Protein AF-A0A7H4MT45-F1 (afdb_monomer)

Solvent-accessible surface area (backbone atoms only — not comparable to full-atom values): 7029 Å² total; per-residue (Å²): 143,90,86,79,65,74,64,56,56,55,54,54,54,60,61,61,69,67,74,69,85,81,85,86,78,49,72,47,64,80,62,97,74,85,87,78,55,97,87,51,63,60,48,74,49,43,40,35,37,73,32,58,83,59,64,46,76,50,72,51,78,41,62,50,98,85,69,49,79,42,67,67,57,43,41,49,38,67,46,64,45,80,42,59,29,57,37,83,50,81,85,70,36,57,64,41,35,40,28,56,62,58,49,66,62,80,97,44,76,41,126

Foldseek 3Di:
DDDDDVVVVVVVVVVVVPPDDDDDDQKDKPDPDDDDDPVDQKDKIWIAGNAAADKDKDADFDADPVRDTDPPPKHKPPRIDIQGHRPPDPVRTDMIMIGRHQPDPDPDRDD

Structure (mmCIF, N/CA/C/O backbone):
data_AF-A0A7H4MT45-F1
#
_entry.id   AF-A0A7H4MT45-F1
#
loop_
_atom_site.group_PDB
_atom_site.id
_atom_site.type_symbol
_atom_site.label_atom_id
_atom_site.label_alt_id
_atom_site.label_comp_id
_atom_site.label_asym_id
_atom_site.label_entity_id
_atom_site.label_seq_id
_atom_site.pdbx_PDB_ins_code
_atom_site.Cartn_x
_atom_site.Cartn_y
_atom_site.Cartn_z
_atom_site.occupancy
_atom_site.B_iso_or_equiv
_atom_site.auth_seq_id
_atom_site.auth_comp_id
_atom_site.auth_asym_id
_atom_site.auth_atom_id
_atom_site.pdbx_PDB_model_num
ATOM 1 N N . MET A 1 1 ? 54.178 33.055 -0.865 1.00 44.78 1 MET A N 1
ATOM 2 C CA . MET A 1 1 ? 53.228 31.949 -1.124 1.00 44.78 1 MET A CA 1
ATOM 3 C C . MET A 1 1 ? 52.259 31.867 0.049 1.00 44.78 1 MET A C 1
ATOM 5 O O . MET A 1 1 ? 52.621 31.314 1.072 1.00 44.78 1 MET A O 1
ATOM 9 N N . SER A 1 2 ? 51.084 32.498 -0.026 1.00 46.00 2 SER A N 1
ATOM 10 C CA . SER A 1 2 ? 50.053 32.350 1.019 1.00 46.00 2 SER A CA 1
ATOM 11 C C . SER A 1 2 ? 48.667 32.590 0.424 1.00 46.00 2 SER A C 1
ATOM 1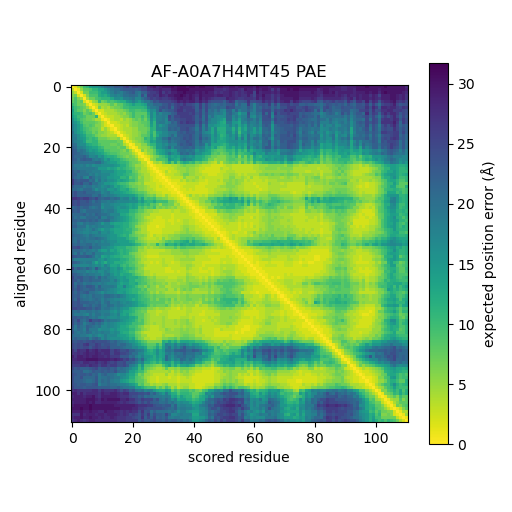3 O O . SER A 1 2 ? 48.044 33.627 0.613 1.00 46.00 2 SER A O 1
ATOM 15 N N . ILE A 1 3 ? 48.210 31.640 -0.384 1.00 59.25 3 ILE A N 1
ATOM 16 C CA . ILE A 1 3 ? 46.807 31.500 -0.776 1.00 59.25 3 ILE A CA 1
ATOM 17 C C . ILE A 1 3 ? 46.568 29.997 -0.773 1.00 59.25 3 ILE A C 1
ATOM 19 O O . ILE A 1 3 ? 47.113 29.364 -1.659 1.00 59.25 3 ILE A O 1
ATOM 23 N N . THR A 1 4 ? 45.828 29.470 0.216 1.00 58.06 4 THR A N 1
ATOM 24 C CA . THR A 1 4 ? 44.897 28.308 0.138 1.00 58.06 4 THR A CA 1
ATOM 25 C C . THR A 1 4 ? 44.680 27.635 1.507 1.00 58.06 4 THR A C 1
ATOM 27 O O . THR A 1 4 ? 45.099 26.508 1.722 1.00 58.06 4 THR A O 1
ATOM 30 N N . SER A 1 5 ? 43.976 28.288 2.439 1.00 57.28 5 SER A N 1
ATOM 31 C CA . SER A 1 5 ? 43.331 27.574 3.566 1.00 57.28 5 SER A CA 1
ATOM 32 C C . SER A 1 5 ? 41.803 27.706 3.479 1.00 57.28 5 SER A C 1
ATOM 34 O O . SER A 1 5 ? 41.081 26.716 3.415 1.00 57.28 5 SER A O 1
ATOM 36 N N . ASN A 1 6 ? 41.298 28.926 3.254 1.00 57.94 6 ASN A N 1
ATOM 37 C CA . ASN A 1 6 ? 39.854 29.182 3.155 1.00 57.94 6 ASN A CA 1
ATOM 38 C C . ASN A 1 6 ? 39.199 28.610 1.872 1.00 57.94 6 ASN A C 1
ATOM 40 O O . ASN A 1 6 ? 38.033 28.238 1.869 1.00 57.94 6 ASN A O 1
ATOM 44 N N . LYS A 1 7 ? 39.959 28.491 0.772 1.00 57.56 7 LYS A N 1
ATOM 45 C CA . LYS A 1 7 ? 39.474 27.958 -0.520 1.00 57.56 7 LYS A CA 1
ATOM 46 C C . LYS A 1 7 ? 39.222 26.441 -0.469 1.00 57.56 7 LYS A C 1
ATOM 48 O O . LYS A 1 7 ? 38.349 25.940 -1.166 1.00 57.56 7 LYS A O 1
ATOM 53 N N . PHE A 1 8 ? 39.978 25.732 0.375 1.00 55.69 8 PHE A N 1
ATOM 54 C CA . PHE A 1 8 ? 39.894 24.278 0.533 1.00 55.69 8 PHE A CA 1
ATOM 55 C C . PHE A 1 8 ? 38.639 23.873 1.324 1.00 55.69 8 PHE A C 1
ATOM 57 O O . PHE A 1 8 ? 37.975 22.900 0.981 1.00 55.69 8 PHE A O 1
ATOM 64 N N . CYS A 1 9 ? 38.251 24.688 2.313 1.00 59.22 9 CYS A N 1
ATOM 65 C CA . CYS A 1 9 ? 37.031 24.488 3.099 1.00 59.22 9 CYS A CA 1
ATOM 66 C C . CYS A 1 9 ? 35.757 24.633 2.241 1.00 59.22 9 CYS A C 1
ATOM 68 O O . CYS A 1 9 ? 34.849 23.812 2.328 1.00 59.22 9 CYS A O 1
ATOM 70 N N . TRP A 1 10 ? 35.722 25.611 1.326 1.00 61.22 10 TRP A N 1
ATOM 71 C CA . TRP A 1 10 ? 34.599 25.788 0.394 1.00 61.22 10 TRP A CA 1
ATOM 72 C C . TRP A 1 10 ? 34.469 24.639 -0.614 1.00 61.22 10 TRP A C 1
ATOM 74 O O . TRP A 1 10 ? 33.359 24.222 -0.933 1.00 61.22 10 TRP A O 1
ATOM 84 N N . MET A 1 11 ? 35.593 24.079 -1.068 1.00 63.72 11 MET A N 1
ATOM 85 C CA . MET A 1 11 ? 35.602 22.911 -1.955 1.00 63.72 11 MET A CA 1
ATOM 86 C C . MET A 1 11 ? 35.022 21.660 -1.276 1.00 63.72 11 MET A C 1
ATOM 88 O O . MET A 1 11 ? 34.265 20.921 -1.904 1.00 63.72 11 MET A O 1
ATOM 92 N N . GLY A 1 12 ? 35.315 21.453 0.013 1.00 69.50 12 GLY A N 1
ATOM 93 C CA . GLY A 1 12 ? 34.745 20.351 0.797 1.00 69.50 12 GLY A CA 1
ATOM 94 C C . GLY A 1 12 ? 33.230 20.471 0.995 1.00 69.50 12 GLY A C 1
ATOM 95 O O . GLY A 1 12 ? 32.516 19.476 0.887 1.00 69.50 12 GLY A O 1
ATOM 96 N N . VAL A 1 13 ? 32.721 21.691 1.206 1.00 71.06 13 VAL A N 1
ATOM 97 C CA . VAL A 1 13 ? 31.277 21.954 1.372 1.00 71.06 13 VAL A CA 1
ATOM 98 C C . VAL A 1 13 ? 30.495 21.690 0.079 1.00 71.06 13 VAL A C 1
ATOM 100 O O . VAL A 1 13 ? 29.417 21.100 0.128 1.00 71.06 13 VAL A O 1
ATOM 103 N N . VAL A 1 14 ? 31.047 22.052 -1.086 1.00 73.81 14 VAL A N 1
ATOM 104 C CA . VAL A 1 14 ? 30.412 21.773 -2.390 1.00 73.81 14 VAL A CA 1
ATOM 105 C C . VAL A 1 14 ? 30.361 20.269 -2.683 1.00 73.81 14 VAL A C 1
ATOM 107 O O . VAL A 1 14 ? 29.365 19.781 -3.213 1.00 73.81 14 VAL A O 1
ATOM 110 N N . MET A 1 15 ? 31.393 19.514 -2.295 1.00 71.56 15 MET A N 1
ATOM 111 C CA . MET A 1 15 ? 31.445 18.065 -2.513 1.00 71.56 15 MET A CA 1
ATOM 112 C C . MET A 1 15 ? 30.465 17.295 -1.609 1.00 71.56 15 MET A C 1
ATOM 114 O O . MET A 1 15 ? 29.902 16.287 -2.032 1.00 71.56 15 MET A O 1
ATOM 118 N N . LEU A 1 16 ? 30.204 17.790 -0.394 1.00 70.31 16 LEU A N 1
ATOM 119 C CA . LEU A 1 16 ? 29.256 17.174 0.541 1.00 70.31 16 LEU A CA 1
ATOM 120 C C . LEU A 1 16 ? 27.786 17.418 0.147 1.00 70.31 16 LEU A C 1
ATOM 122 O O . LEU A 1 16 ? 26.933 16.568 0.391 1.00 70.31 16 LEU A O 1
ATOM 126 N N . ALA A 1 17 ? 27.491 18.541 -0.517 1.00 68.81 17 ALA A N 1
ATOM 127 C CA . ALA A 1 17 ? 26.147 18.869 -1.003 1.00 68.81 17 ALA A CA 1
ATOM 128 C C . ALA A 1 17 ? 25.676 17.987 -2.181 1.00 68.81 17 ALA A C 1
ATOM 130 O O . ALA A 1 17 ? 24.485 17.953 -2.483 1.00 68.81 17 ALA A O 1
ATOM 131 N N . ALA A 1 18 ? 26.584 17.254 -2.836 1.00 71.94 18 ALA A N 1
ATOM 132 C CA . ALA A 1 18 ? 26.260 16.387 -3.970 1.00 71.94 18 ALA A CA 1
ATOM 133 C C . ALA A 1 18 ? 25.705 15.005 -3.565 1.00 71.94 18 ALA A C 1
ATOM 135 O O . ALA A 1 18 ? 25.227 14.264 -4.423 1.00 71.94 18 ALA A O 1
ATOM 136 N N . VAL A 1 19 ? 25.730 14.642 -2.276 1.00 74.62 19 VAL A N 1
ATOM 137 C CA . VAL A 1 19 ? 25.258 13.333 -1.791 1.00 74.62 19 VAL A CA 1
ATOM 138 C C . VAL A 1 19 ? 23.782 13.415 -1.377 1.00 74.62 19 VAL A C 1
ATOM 140 O O . VAL A 1 19 ? 23.420 13.249 -0.216 1.00 74.62 19 VAL A O 1
ATOM 143 N N . GLY A 1 20 ? 22.907 13.709 -2.337 1.00 71.69 20 GLY A N 1
ATOM 144 C CA . GLY A 1 20 ? 21.458 13.569 -2.175 1.00 71.69 20 GLY A CA 1
ATOM 145 C C . GLY A 1 20 ? 20.996 12.209 -2.698 1.00 71.69 20 GLY A C 1
ATOM 146 O O . GLY A 1 20 ? 21.087 11.949 -3.894 1.00 71.69 20 GLY A O 1
ATOM 147 N N . GLY A 1 21 ? 20.499 11.327 -1.827 1.00 73.19 21 GLY A N 1
ATOM 148 C CA . GLY A 1 21 ? 19.926 10.046 -2.248 1.00 73.19 21 GLY A CA 1
ATOM 149 C C . GLY A 1 21 ? 18.553 10.231 -2.901 1.00 73.19 21 GLY A C 1
ATOM 150 O O . GLY A 1 21 ? 17.654 10.813 -2.299 1.00 73.19 21 GLY A O 1
ATOM 151 N N . THR A 1 22 ? 18.360 9.713 -4.117 1.00 71.44 22 THR A N 1
ATOM 152 C CA . THR A 1 22 ? 17.032 9.657 -4.745 1.00 71.44 22 THR A CA 1
ATOM 153 C C . THR A 1 22 ? 16.274 8.433 -4.242 1.00 71.44 22 THR A C 1
ATOM 155 O O . THR A 1 22 ? 16.698 7.302 -4.488 1.00 71.44 22 THR A O 1
ATOM 158 N N . ALA A 1 23 ? 15.142 8.633 -3.571 1.00 67.38 23 ALA A N 1
ATOM 159 C CA . ALA A 1 23 ? 14.241 7.540 -3.228 1.00 67.38 23 ALA A CA 1
ATOM 160 C C . ALA A 1 23 ? 13.430 7.135 -4.469 1.00 67.38 23 ALA A C 1
ATOM 162 O O . ALA A 1 23 ? 12.654 7.930 -4.997 1.00 67.38 23 ALA A O 1
ATOM 163 N N . GLN A 1 24 ? 13.611 5.902 -4.940 1.00 68.38 24 GLN A N 1
ATOM 164 C CA . GLN A 1 24 ? 12.808 5.334 -6.021 1.00 68.38 24 GLN A CA 1
ATOM 165 C C . GLN A 1 24 ? 11.626 4.577 -5.413 1.00 68.38 24 GLN A C 1
ATOM 167 O O . GLN A 1 24 ? 11.810 3.583 -4.712 1.00 68.38 24 GLN A O 1
ATOM 172 N N . ALA A 1 25 ? 10.412 5.064 -5.664 1.00 69.50 25 ALA A N 1
ATOM 173 C CA . ALA A 1 25 ? 9.176 4.418 -5.244 1.00 69.50 25 ALA A CA 1
ATOM 174 C C . ALA A 1 25 ? 8.512 3.744 -6.450 1.00 69.50 25 ALA A C 1
ATOM 176 O O . ALA A 1 25 ? 8.232 4.384 -7.463 1.00 69.50 25 ALA A O 1
ATOM 177 N N . GLY A 1 26 ? 8.262 2.442 -6.324 1.00 78.00 26 GLY A N 1
ATOM 178 C CA . GLY A 1 26 ? 7.672 1.621 -7.381 1.00 78.00 26 GLY A CA 1
ATOM 179 C C . GLY A 1 26 ? 6.168 1.383 -7.245 1.00 78.00 26 GLY A C 1
ATOM 180 O O . GLY A 1 26 ? 5.597 0.692 -8.075 1.00 78.00 26 GLY A O 1
ATOM 181 N N . VAL A 1 27 ? 5.508 1.892 -6.199 1.00 84.69 27 VAL A N 1
ATOM 182 C CA . VAL A 1 27 ? 4.088 1.612 -5.923 1.00 84.69 27 VAL A CA 1
ATOM 183 C C . VAL A 1 27 ? 3.323 2.912 -5.711 1.00 84.69 27 VAL A C 1
ATOM 185 O O . VAL A 1 27 ? 3.718 3.756 -4.910 1.00 84.69 27 VAL A O 1
ATOM 188 N N . SER A 1 28 ? 2.207 3.053 -6.420 1.00 87.12 28 SER A N 1
ATOM 189 C CA . SER A 1 28 ? 1.293 4.189 -6.342 1.00 87.12 28 SER A CA 1
ATOM 190 C C . SER A 1 28 ? -0.120 3.720 -5.997 1.00 87.12 28 SER A C 1
ATOM 192 O O . SER A 1 28 ? -0.573 2.674 -6.468 1.00 87.12 28 SER A O 1
ATOM 194 N N . LEU A 1 29 ? -0.808 4.498 -5.164 1.00 87.44 29 LEU A N 1
ATOM 195 C CA . LEU A 1 29 ? -2.213 4.313 -4.811 1.00 87.44 29 LEU A CA 1
ATOM 196 C C . LEU A 1 29 ? -3.079 5.283 -5.614 1.00 87.44 29 LEU A C 1
ATOM 198 O O . LEU A 1 29 ? -2.689 6.429 -5.832 1.00 87.44 29 LEU A O 1
ATOM 202 N N . ASP A 1 30 ? -4.283 4.859 -5.992 1.00 87.12 30 ASP A N 1
ATOM 203 C CA . ASP A 1 30 ? -5.247 5.740 -6.663 1.00 87.12 30 ASP A CA 1
ATOM 204 C C . ASP A 1 30 ? -5.857 6.798 -5.725 1.00 87.12 30 ASP A C 1
ATOM 206 O O . ASP A 1 30 ? -6.341 7.833 -6.186 1.00 87.12 30 ASP A O 1
ATOM 210 N N . ARG A 1 31 ? -5.844 6.549 -4.407 1.00 87.31 31 ARG A N 1
ATOM 211 C CA . ARG A 1 31 ? -6.412 7.430 -3.374 1.00 87.31 31 ARG A CA 1
ATOM 212 C C . ARG A 1 31 ? -5.560 7.437 -2.104 1.00 87.31 31 ARG A C 1
ATOM 214 O O . ARG A 1 31 ? -4.991 6.423 -1.721 1.00 87.31 31 ARG A O 1
ATOM 221 N N . THR A 1 32 ? -5.537 8.575 -1.406 1.00 90.69 32 THR A N 1
ATOM 222 C CA . THR A 1 32 ? -4.802 8.760 -0.134 1.00 90.69 32 THR A CA 1
ATOM 223 C C . THR A 1 32 ? -5.638 8.472 1.110 1.00 90.69 32 THR A C 1
ATOM 225 O O . THR A 1 32 ? -5.100 8.378 2.209 1.00 90.69 32 THR A O 1
ATOM 228 N N . ARG A 1 33 ? -6.962 8.354 0.957 1.00 91.62 33 ARG A N 1
ATOM 229 C CA . ARG A 1 33 ? -7.892 8.048 2.047 1.00 91.62 33 ARG A CA 1
ATOM 230 C C . ARG A 1 33 ? -9.086 7.249 1.537 1.00 91.62 33 ARG A C 1
ATOM 232 O O . ARG A 1 33 ? -9.586 7.510 0.441 1.00 91.62 33 ARG A O 1
ATOM 239 N N . LEU A 1 34 ? -9.565 6.323 2.361 1.00 88.06 34 LEU A N 1
ATOM 240 C CA . LEU A 1 34 ? -10.832 5.623 2.168 1.00 88.06 34 LEU A CA 1
ATOM 241 C C . LEU A 1 34 ? -11.817 6.106 3.231 1.00 88.06 34 LEU A C 1
ATOM 243 O O . LEU A 1 34 ? -11.525 6.039 4.421 1.00 88.06 34 LEU A O 1
ATOM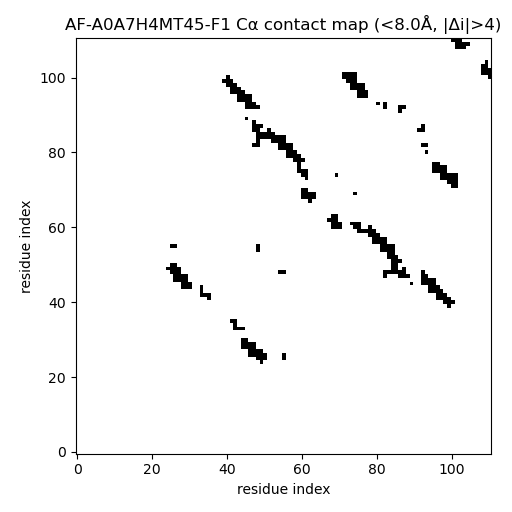 247 N N . ILE A 1 35 ? -12.970 6.609 2.795 1.00 89.69 35 ILE A N 1
ATOM 248 C CA . ILE A 1 35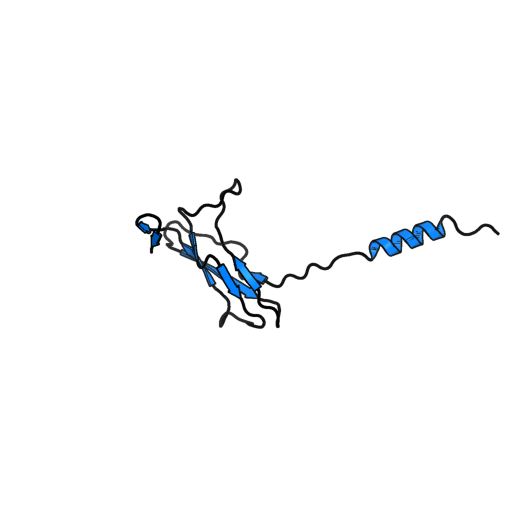 ? -14.078 6.977 3.679 1.00 89.69 35 ILE A CA 1
ATOM 249 C C . ILE A 1 35 ? -15.072 5.828 3.618 1.00 89.69 35 ILE A C 1
ATOM 251 O O . ILE A 1 35 ? -15.570 5.511 2.540 1.00 89.69 35 ILE A O 1
ATOM 255 N N . ILE A 1 36 ? -15.325 5.198 4.760 1.00 87.69 36 ILE A N 1
ATOM 256 C CA . ILE A 1 36 ? -16.269 4.091 4.872 1.00 87.69 36 ILE A CA 1
ATOM 257 C C . ILE A 1 36 ? -17.453 4.575 5.697 1.00 87.69 36 ILE A C 1
ATOM 259 O O . ILE A 1 36 ? -17.302 4.913 6.872 1.00 87.69 36 ILE A O 1
ATOM 263 N N . THR A 1 37 ? -18.627 4.648 5.079 1.00 86.75 37 THR A N 1
ATOM 264 C CA . THR A 1 37 ? -19.862 4.986 5.786 1.00 86.75 37 THR A CA 1
ATOM 265 C C . THR A 1 37 ? -20.399 3.743 6.495 1.00 86.75 37 THR A C 1
ATOM 267 O O . THR A 1 37 ? -20.249 2.633 6.001 1.00 86.75 37 THR A O 1
ATOM 270 N N . GLY A 1 38 ? -21.068 3.899 7.643 1.00 80.94 38 GLY A N 1
ATOM 271 C CA . GLY A 1 38 ? -21.589 2.762 8.422 1.00 80.94 38 GLY A CA 1
ATOM 272 C C . GLY A 1 38 ? -22.635 1.891 7.706 1.00 80.94 38 GLY A C 1
ATOM 273 O O . GLY A 1 38 ? -22.941 0.803 8.180 1.00 80.94 38 GLY A O 1
ATOM 274 N N . LYS A 1 39 ? -23.176 2.351 6.570 1.00 81.25 39 LYS A N 1
ATOM 275 C CA . LYS A 1 39 ? -24.072 1.577 5.697 1.00 81.25 39 LYS A CA 1
ATOM 276 C C . LYS A 1 39 ? -23.308 0.692 4.702 1.00 81.25 39 LYS A C 1
ATOM 278 O O . LYS A 1 39 ? -23.869 -0.281 4.206 1.00 81.25 39 LYS A O 1
ATOM 283 N N . ASP A 1 40 ? -22.049 1.018 4.420 1.00 82.25 40 ASP A N 1
ATOM 284 C CA . ASP A 1 40 ? -21.247 0.324 3.423 1.00 82.25 40 ASP A CA 1
ATOM 285 C C . ASP A 1 40 ? -20.518 -0.865 4.056 1.00 82.25 40 ASP A C 1
ATOM 287 O O . ASP A 1 40 ? -19.798 -0.750 5.053 1.00 82.25 40 ASP A O 1
ATOM 291 N N . SER A 1 41 ? -20.687 -2.040 3.453 1.00 82.12 41 SER A N 1
ATOM 292 C CA . SER A 1 41 ? -20.040 -3.280 3.899 1.00 82.12 41 SER A CA 1
ATOM 293 C C . SER A 1 41 ? -18.559 -3.359 3.507 1.00 82.12 41 SER A C 1
ATOM 295 O O . SER A 1 41 ? -17.816 -4.206 4.007 1.00 82.12 41 SER A O 1
ATOM 297 N N . SER A 1 42 ? -18.123 -2.507 2.573 1.00 85.06 42 SER A N 1
ATOM 298 C CA . SER A 1 42 ? -16.778 -2.560 2.011 1.00 85.06 42 SER A CA 1
ATOM 299 C C . SER A 1 42 ? -16.366 -1.281 1.293 1.00 85.06 42 SER A C 1
ATOM 301 O O . SER A 1 42 ? -17.195 -0.637 0.655 1.00 85.06 42 SER A O 1
ATOM 303 N N . ALA A 1 43 ? -15.067 -1.000 1.279 1.00 88.62 43 ALA A N 1
ATOM 304 C CA . ALA A 1 43 ? -14.437 -0.020 0.401 1.00 88.62 43 ALA A CA 1
ATOM 305 C C . ALA A 1 43 ? -13.208 -0.626 -0.282 1.00 88.62 43 ALA A C 1
ATOM 307 O O . ALA A 1 43 ? -12.706 -1.669 0.129 1.00 88.62 43 ALA A O 1
ATOM 308 N N . SER A 1 44 ? -12.706 0.019 -1.332 1.00 89.19 44 SER A N 1
ATOM 309 C CA . SER A 1 44 ? -11.543 -0.486 -2.058 1.00 89.19 44 SER A CA 1
ATOM 310 C C . SER A 1 44 ? -10.619 0.610 -2.559 1.00 89.19 44 SER A C 1
ATOM 312 O O . SER A 1 44 ? -11.106 1.657 -2.984 1.00 89.19 44 SER A O 1
ATOM 314 N N . ALA A 1 45 ? -9.324 0.314 -2.593 1.00 88.56 45 ALA A N 1
ATOM 315 C CA . ALA A 1 45 ? -8.276 1.125 -3.206 1.00 88.56 45 ALA A CA 1
ATOM 316 C C . ALA A 1 45 ? -7.525 0.306 -4.262 1.00 88.56 45 ALA A C 1
ATOM 318 O O . ALA A 1 45 ? -7.393 -0.913 -4.132 1.00 88.56 45 ALA A O 1
ATOM 319 N N . ASN A 1 46 ? -7.024 0.966 -5.301 1.00 88.94 46 ASN A N 1
ATOM 320 C CA . ASN A 1 46 ? -6.223 0.319 -6.336 1.00 88.94 46 ASN A CA 1
ATOM 321 C C . ASN A 1 46 ? -4.739 0.599 -6.104 1.00 88.94 46 ASN A C 1
ATOM 323 O O . ASN A 1 46 ? -4.342 1.753 -5.928 1.00 88.94 46 ASN A O 1
ATOM 327 N N . LEU A 1 47 ? -3.919 -0.452 -6.157 1.00 87.00 47 LEU A N 1
ATOM 328 C CA . LEU A 1 47 ? -2.462 -0.338 -6.196 1.00 87.00 47 LEU A CA 1
ATOM 329 C C . LEU A 1 47 ? -1.972 -0.471 -7.636 1.00 87.00 47 LEU A C 1
ATOM 331 O O . LEU A 1 47 ? -2.409 -1.349 -8.376 1.00 87.00 47 LEU A O 1
ATOM 335 N N . THR A 1 48 ? -1.015 0.363 -8.021 1.00 86.50 48 THR A N 1
ATOM 336 C CA . THR A 1 48 ? -0.351 0.297 -9.327 1.00 86.50 48 THR A CA 1
ATOM 337 C C . THR A 1 48 ? 1.155 0.287 -9.138 1.00 86.50 48 THR A C 1
ATOM 339 O O . THR A 1 48 ? 1.693 1.083 -8.372 1.00 86.50 48 THR A O 1
ATOM 342 N N . ASN A 1 49 ? 1.837 -0.608 -9.849 1.00 86.69 49 ASN A N 1
ATOM 343 C CA . ASN A 1 49 ? 3.291 -0.630 -9.907 1.00 86.69 49 ASN A CA 1
ATOM 344 C C . ASN A 1 49 ? 3.773 0.330 -11.004 1.00 86.69 49 ASN A C 1
ATOM 346 O O . ASN A 1 49 ? 3.421 0.166 -12.173 1.00 86.69 49 ASN A O 1
ATOM 350 N N . THR A 1 50 ? 4.541 1.347 -10.626 1.00 85.12 50 THR A N 1
ATOM 351 C CA . THR A 1 50 ? 5.124 2.332 -11.549 1.00 85.12 50 THR A CA 1
ATOM 352 C C . THR A 1 50 ? 6.396 1.816 -12.217 1.00 85.12 50 THR A C 1
ATOM 354 O O . THR A 1 50 ? 6.779 2.339 -13.265 1.00 85.12 50 THR A O 1
ATOM 357 N N . SER A 1 51 ? 7.021 0.775 -11.663 1.00 82.38 51 SER A N 1
ATOM 358 C CA . SER A 1 51 ? 8.194 0.138 -12.252 1.00 82.38 51 SER A CA 1
ATOM 359 C C . SER A 1 51 ? 7.790 -0.780 -13.416 1.00 82.38 51 SER A C 1
ATOM 361 O O . SER A 1 51 ? 6.885 -1.607 -13.272 1.00 82.38 51 SER A O 1
ATOM 363 N N . PRO A 1 52 ? 8.450 -0.674 -14.582 1.00 78.25 52 PRO A N 1
ATOM 364 C CA . PRO A 1 52 ? 8.124 -1.486 -15.754 1.00 78.25 52 PRO A CA 1
ATOM 365 C C . PRO A 1 52 ? 8.513 -2.964 -15.599 1.00 78.25 52 PRO A C 1
ATOM 367 O O . PRO A 1 52 ? 7.731 -3.828 -15.978 1.00 78.25 52 PRO A O 1
ATOM 370 N N . ASP A 1 53 ? 9.659 -3.261 -14.982 1.00 77.69 53 ASP A N 1
ATOM 371 C CA . ASP A 1 53 ? 10.249 -4.611 -15.052 1.00 77.69 53 ASP A CA 1
ATOM 372 C C . ASP A 1 53 ? 10.299 -5.350 -13.706 1.00 77.69 53 ASP A C 1
ATOM 374 O O . ASP A 1 53 ? 10.398 -6.575 -13.658 1.00 77.69 53 ASP A O 1
ATOM 378 N N . ILE A 1 54 ? 10.203 -4.624 -12.588 1.00 84.50 54 ILE A N 1
ATOM 379 C CA . ILE A 1 54 ? 10.406 -5.189 -11.247 1.00 84.50 54 ILE A CA 1
ATOM 380 C C . ILE A 1 54 ? 9.049 -5.486 -10.592 1.00 84.50 54 ILE A C 1
ATOM 382 O O . ILE A 1 54 ? 8.269 -4.554 -10.378 1.00 84.50 54 ILE A O 1
ATOM 386 N N . PRO A 1 55 ? 8.742 -6.750 -10.237 1.00 87.12 55 PRO A N 1
ATOM 387 C CA . PRO A 1 55 ? 7.548 -7.076 -9.467 1.00 87.12 55 PRO A CA 1
ATOM 388 C C . PRO A 1 55 ? 7.730 -6.725 -7.981 1.00 87.12 55 PRO A C 1
ATOM 390 O O . PRO A 1 55 ? 8.778 -6.995 -7.398 1.00 87.12 55 PRO A O 1
ATOM 393 N N . PHE A 1 56 ? 6.684 -6.197 -7.346 1.00 88.06 56 PHE A N 1
ATOM 394 C CA . PHE A 1 56 ? 6.654 -5.905 -5.908 1.00 88.06 56 PHE A CA 1
ATOM 395 C C . PHE A 1 56 ? 5.699 -6.829 -5.157 1.00 88.06 56 PHE A C 1
ATOM 397 O O . PHE A 1 56 ? 4.802 -7.439 -5.738 1.00 88.06 56 PHE A O 1
ATOM 404 N N . LEU A 1 57 ? 5.877 -6.915 -3.840 1.00 90.62 57 LEU A N 1
ATOM 405 C CA . LEU A 1 57 ? 4.958 -7.593 -2.937 1.00 90.62 57 LEU A CA 1
ATOM 406 C C . LEU A 1 57 ? 4.239 -6.541 -2.095 1.00 90.62 57 LEU A C 1
ATOM 408 O O . LEU A 1 57 ? 4.879 -5.769 -1.388 1.00 90.62 57 LEU A O 1
ATOM 412 N N . ALA A 1 58 ? 2.917 -6.506 -2.177 1.00 89.81 58 ALA A N 1
ATOM 413 C CA . ALA A 1 58 ? 2.095 -5.661 -1.333 1.00 89.81 58 ALA A CA 1
ATOM 414 C C . ALA A 1 58 ? 1.536 -6.486 -0.184 1.00 89.81 58 ALA A C 1
ATOM 416 O O . ALA A 1 58 ? 0.868 -7.497 -0.403 1.00 89.81 58 ALA A O 1
ATOM 417 N N . GLN A 1 59 ? 1.796 -6.031 1.034 1.00 92.00 59 GLN A N 1
ATOM 418 C CA . GLN A 1 59 ? 1.208 -6.576 2.244 1.00 92.00 59 GLN A CA 1
ATOM 419 C C . GLN A 1 59 ? 0.288 -5.527 2.861 1.00 92.00 59 GLN A C 1
ATOM 421 O O . GLN A 1 59 ? 0.618 -4.343 2.870 1.00 92.00 59 GLN A O 1
ATOM 426 N N . SER A 1 60 ? -0.864 -5.958 3.363 1.00 91.19 60 SER A N 1
ATOM 427 C CA . SER A 1 60 ? -1.862 -5.067 3.939 1.00 91.19 60 SER A CA 1
ATOM 428 C C . SER A 1 60 ? -2.320 -5.531 5.316 1.00 91.19 60 SER A C 1
ATOM 430 O O . SER A 1 60 ? -2.429 -6.726 5.609 1.00 91.19 60 SER A O 1
ATOM 432 N N . TRP A 1 61 ? -2.558 -4.559 6.190 1.00 92.38 61 TRP A N 1
ATOM 433 C CA . TRP A 1 61 ? -3.166 -4.740 7.500 1.00 92.38 61 TRP A CA 1
ATOM 434 C C . TRP A 1 61 ? -3.822 -3.431 7.948 1.00 92.38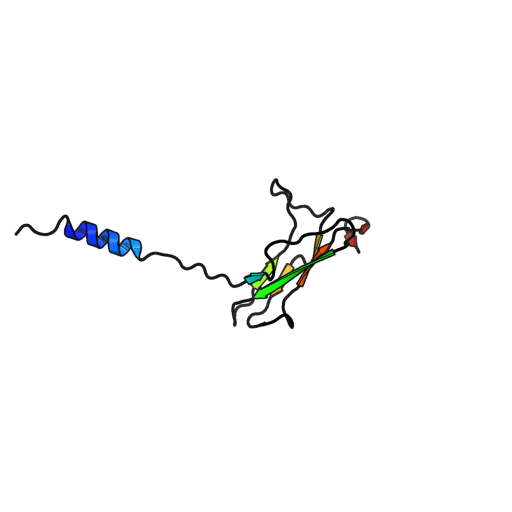 61 TRP A C 1
ATOM 436 O O . TRP A 1 61 ? -3.601 -2.383 7.344 1.00 92.38 61 TRP A O 1
ATOM 446 N N . VAL A 1 62 ? -4.663 -3.502 8.980 1.00 90.81 62 VAL A N 1
ATOM 447 C CA . VAL A 1 62 ? -5.253 -2.324 9.629 1.00 90.81 62 VAL A CA 1
ATOM 448 C C . VAL A 1 62 ? -4.569 -2.127 10.973 1.00 90.81 62 VAL A C 1
ATOM 450 O O . VAL A 1 62 ? -4.295 -3.106 11.669 1.00 90.81 62 VAL A O 1
ATOM 453 N N . GLU A 1 63 ? -4.324 -0.879 11.348 1.00 92.44 63 GLU A N 1
ATOM 454 C CA . GLU A 1 63 ? -3.790 -0.501 1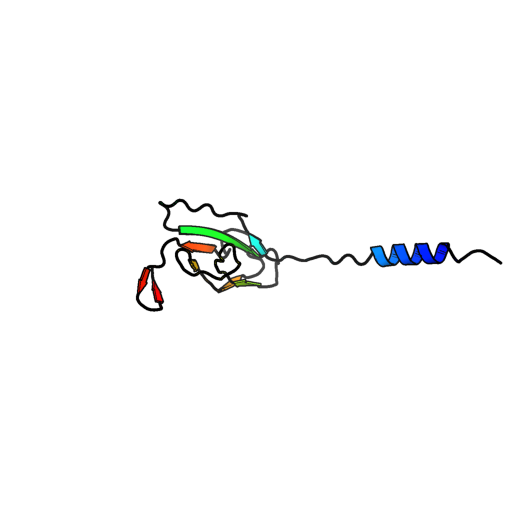2.657 1.00 92.44 63 GLU A CA 1
ATOM 455 C C . GLU A 1 63 ? -4.746 0.451 13.376 1.00 92.44 63 GLU A C 1
ATOM 457 O O . GLU A 1 63 ? -5.523 1.170 12.741 1.00 92.44 63 GLU A O 1
ATOM 462 N N . ASP A 1 64 ? -4.707 0.431 14.707 1.00 91.38 64 ASP A N 1
ATOM 463 C CA . ASP A 1 64 ? -5.346 1.446 15.542 1.00 91.38 64 ASP A CA 1
ATOM 464 C C . ASP A 1 64 ? -4.468 2.710 15.669 1.00 91.38 64 ASP A C 1
ATOM 466 O O . ASP A 1 64 ? -3.345 2.781 15.172 1.00 91.38 64 ASP A O 1
ATOM 470 N N . SER A 1 65 ? -4.962 3.728 16.378 1.00 92.44 65 SER A N 1
ATOM 471 C CA . SER A 1 65 ? -4.213 4.971 16.625 1.00 92.44 65 SER A CA 1
ATOM 472 C C . SER A 1 65 ? -2.956 4.795 17.488 1.00 92.44 65 SER A C 1
ATOM 474 O O . SER A 1 65 ? -2.160 5.726 17.594 1.00 92.44 65 SER A O 1
ATOM 476 N N . LYS A 1 66 ? -2.775 3.630 18.115 1.00 93.75 66 LYS A N 1
ATOM 477 C CA . LYS A 1 66 ? -1.609 3.269 18.928 1.00 93.75 66 LYS A CA 1
ATOM 478 C C . LYS A 1 66 ? -0.608 2.406 18.144 1.00 93.75 66 LYS A C 1
ATOM 480 O O . LYS A 1 66 ? 0.404 2.016 18.719 1.00 93.75 66 LYS A O 1
ATOM 485 N N . GLY A 1 67 ? -0.874 2.112 16.867 1.00 91.44 67 GLY A N 1
ATOM 486 C CA . GLY A 1 67 ? -0.039 1.258 16.020 1.00 91.44 67 GLY A CA 1
ATOM 487 C C . GLY A 1 67 ? -0.234 -0.244 16.254 1.00 91.44 67 GLY A C 1
ATOM 488 O O . GLY A 1 67 ? 0.568 -1.048 15.788 1.00 91.44 67 GLY A O 1
ATOM 489 N N . ASN A 1 68 ? -1.279 -0.663 16.975 1.00 91.69 68 ASN A N 1
ATOM 490 C CA . ASN A 1 68 ? -1.576 -2.084 17.126 1.00 91.69 68 ASN A CA 1
ATOM 491 C C . ASN A 1 68 ? -2.326 -2.589 15.900 1.00 91.69 68 ASN A C 1
ATOM 493 O O . ASN A 1 68 ? -3.357 -2.034 15.515 1.00 91.69 68 ASN A O 1
ATOM 497 N N . LYS A 1 69 ? -1.865 -3.705 15.337 1.00 88.56 69 LYS A N 1
ATOM 498 C CA . LYS A 1 69 ? -2.571 -4.388 14.255 1.00 88.56 69 LYS A CA 1
ATOM 499 C C . LYS A 1 69 ? -3.930 -4.898 14.736 1.00 88.56 69 LYS A C 1
ATOM 501 O O . LYS A 1 69 ? -4.006 -5.752 15.620 1.00 88.56 69 LYS A O 1
ATOM 506 N N . ILE A 1 70 ? -4.994 -4.433 14.093 1.00 87.38 70 ILE A N 1
ATOM 507 C CA . ILE A 1 70 ? -6.366 -4.876 14.334 1.00 87.38 70 ILE A CA 1
ATOM 508 C C . ILE A 1 70 ? -6.882 -5.693 13.146 1.00 87.38 70 ILE A C 1
ATOM 510 O O . ILE A 1 70 ? -6.499 -5.493 11.996 1.00 87.38 70 ILE A O 1
ATOM 514 N N . THR A 1 71 ? -7.758 -6.649 13.434 1.00 81.19 71 THR A N 1
ATOM 515 C CA . THR A 1 71 ? -8.430 -7.505 12.434 1.00 81.19 71 THR A CA 1
ATOM 516 C C . THR A 1 71 ? -9.953 -7.426 12.533 1.00 81.19 71 THR A C 1
ATOM 518 O O . THR A 1 71 ? -10.674 -8.136 11.837 1.00 81.19 71 THR A O 1
ATOM 521 N N . SER A 1 72 ? -10.449 -6.590 13.446 1.00 82.06 72 SER A N 1
ATOM 522 C CA . SER A 1 72 ? -11.860 -6.391 13.744 1.00 82.06 72 SER A CA 1
ATOM 523 C C . SER A 1 72 ? -12.042 -4.969 14.278 1.00 82.06 72 SER A C 1
ATOM 525 O O . SER A 1 72 ? -11.237 -4.551 15.111 1.00 82.06 72 SER A O 1
ATOM 527 N N . PRO A 1 73 ? -13.079 -4.229 13.851 1.00 81.94 73 PRO A N 1
ATOM 528 C CA . PRO A 1 73 ? -14.137 -4.626 12.911 1.00 81.94 73 PRO A CA 1
ATOM 529 C C . PRO A 1 73 ? -13.705 -4.619 11.432 1.00 81.94 73 PRO A C 1
ATOM 531 O O . PRO A 1 73 ? -14.421 -5.156 10.594 1.00 81.94 73 PRO A O 1
ATOM 534 N N . LEU A 1 74 ? -12.539 -4.045 11.118 1.00 87.94 74 LEU A N 1
ATOM 535 C CA . LEU A 1 74 ? -12.038 -3.901 9.752 1.00 87.94 74 LEU A CA 1
ATOM 536 C C . LEU A 1 74 ? -11.025 -4.992 9.395 1.00 87.94 74 LEU A C 1
ATOM 538 O O . LEU A 1 74 ? -10.127 -5.295 10.183 1.00 87.94 74 LEU A O 1
ATOM 542 N N . VAL A 1 75 ? -11.129 -5.524 8.178 1.00 88.25 75 VAL A N 1
ATOM 543 C CA . VAL A 1 75 ? -10.144 -6.451 7.604 1.00 88.25 75 VAL A CA 1
ATOM 544 C C . VAL A 1 75 ? -9.810 -6.047 6.173 1.00 88.25 75 VAL A C 1
ATOM 546 O O . VAL A 1 75 ? -10.688 -5.615 5.429 1.00 88.25 75 VAL A O 1
ATOM 549 N N . VAL A 1 76 ? -8.539 -6.181 5.791 1.00 88.88 76 VAL A N 1
ATOM 550 C CA . VAL A 1 76 ? -8.075 -5.912 4.426 1.00 88.88 76 VAL A CA 1
ATOM 551 C C . VAL A 1 76 ? -7.786 -7.216 3.700 1.00 88.88 76 VAL A C 1
ATOM 553 O O . VAL A 1 76 ? -7.162 -8.120 4.258 1.00 88.88 76 VAL A O 1
ATOM 556 N N . LEU A 1 77 ? -8.234 -7.304 2.451 1.00 88.75 77 LEU A N 1
ATOM 557 C CA . LEU A 1 77 ? -8.032 -8.443 1.570 1.00 88.75 77 LEU A CA 1
ATOM 558 C C . LEU A 1 77 ? -7.519 -7.987 0.193 1.00 88.75 77 LEU A C 1
ATOM 560 O O . LEU A 1 77 ? -7.987 -6.967 -0.319 1.00 88.75 77 LEU A O 1
ATOM 564 N N . PRO A 1 78 ? -6.632 -8.766 -0.448 1.00 88.25 78 PRO A N 1
ATOM 565 C CA . PRO A 1 78 ? -5.830 -9.845 0.137 1.00 88.25 78 PRO A CA 1
ATOM 566 C C . PRO A 1 78 ? -4.735 -9.296 1.082 1.00 88.25 78 PRO A C 1
ATOM 568 O O . PRO A 1 78 ? -4.215 -8.200 0.862 1.00 88.25 78 PRO A O 1
ATOM 571 N N . PRO A 1 79 ? -4.339 -10.049 2.126 1.00 86.62 79 PRO A N 1
ATOM 572 C CA . PRO A 1 79 ? -3.327 -9.594 3.083 1.00 86.62 79 PRO A CA 1
ATOM 573 C C . PRO A 1 79 ? -1.923 -9.527 2.475 1.00 86.62 79 PRO A C 1
ATOM 575 O O . PRO A 1 79 ? -1.078 -8.793 2.977 1.00 86.62 79 PRO A O 1
ATOM 578 N N . LEU A 1 80 ? -1.659 -10.303 1.421 1.00 91.38 80 LEU A N 1
ATOM 579 C CA . LEU A 1 80 ? -0.379 -10.352 0.732 1.00 91.38 80 LEU A CA 1
ATOM 580 C C . LEU A 1 80 ? -0.614 -10.692 -0.739 1.00 91.38 80 LEU A C 1
ATOM 582 O O . LEU A 1 80 ? -1.278 -11.679 -1.054 1.00 91.38 80 LEU A O 1
ATOM 586 N N . GLN A 1 81 ? -0.088 -9.863 -1.634 1.00 89.75 81 GLN A N 1
ATOM 587 C CA . GLN A 1 81 ? -0.273 -10.013 -3.069 1.00 89.75 81 GLN A CA 1
ATOM 588 C C . GLN A 1 81 ? 0.972 -9.578 -3.833 1.00 89.75 81 GLN A C 1
ATOM 590 O O . GLN A 1 81 ? 1.591 -8.560 -3.532 1.00 89.75 81 GLN A O 1
ATOM 595 N N . ARG A 1 82 ? 1.318 -10.341 -4.869 1.00 89.00 82 ARG A N 1
ATOM 596 C CA . ARG A 1 82 ? 2.345 -9.955 -5.836 1.00 89.00 82 ARG A CA 1
ATOM 597 C C . ARG A 1 82 ? 1.759 -9.004 -6.881 1.00 89.00 82 ARG A C 1
ATOM 599 O O . ARG A 1 82 ? 0.709 -9.287 -7.454 1.00 89.00 82 ARG A O 1
ATOM 606 N N . ILE A 1 83 ? 2.479 -7.922 -7.157 1.00 87.50 83 ILE A N 1
ATOM 607 C CA . ILE A 1 83 ? 2.167 -6.902 -8.158 1.00 87.50 83 ILE A CA 1
ATOM 608 C C . ILE A 1 83 ? 3.228 -6.964 -9.249 1.00 87.50 83 ILE A C 1
ATOM 610 O O . ILE A 1 83 ? 4.415 -6.799 -8.970 1.00 87.50 83 ILE A O 1
ATOM 614 N N . ASN A 1 84 ? 2.825 -7.199 -10.493 1.00 85.06 84 ASN A N 1
ATOM 615 C CA . ASN A 1 84 ? 3.772 -7.266 -11.604 1.00 85.06 84 ASN A CA 1
ATOM 616 C C . ASN A 1 84 ? 4.127 -5.865 -12.118 1.00 85.06 84 ASN A C 1
ATOM 618 O O . ASN A 1 84 ? 3.352 -4.923 -11.961 1.00 85.06 84 ASN A O 1
ATOM 622 N N . GLY A 1 85 ? 5.317 -5.729 -12.702 1.00 77.25 85 GLY A N 1
ATOM 623 C CA . GLY A 1 85 ? 5.733 -4.507 -13.388 1.00 77.25 85 GLY A CA 1
ATOM 624 C C . GLY A 1 85 ? 4.983 -4.314 -14.707 1.00 77.25 85 GLY A C 1
ATOM 625 O O . GLY A 1 85 ? 4.450 -5.269 -15.275 1.00 77.25 85 GLY A O 1
ATOM 626 N N . GLY A 1 86 ? 4.887 -3.068 -15.168 1.00 69.12 86 GLY A N 1
ATOM 627 C CA . GLY A 1 86 ? 4.361 -2.758 -16.504 1.00 69.12 86 GLY A CA 1
ATOM 628 C C . GLY A 1 86 ? 2.836 -2.841 -16.652 1.00 69.12 86 GLY A C 1
ATOM 629 O O . GLY A 1 86 ? 2.310 -2.606 -17.740 1.00 69.12 86 GLY A O 1
ATOM 630 N N . GLN A 1 87 ? 2.100 -3.102 -15.567 1.00 62.53 87 GLN A N 1
ATOM 631 C CA . GLN A 1 87 ? 0.636 -3.045 -15.535 1.00 62.53 87 GLN A CA 1
ATOM 632 C C . GLN A 1 87 ? 0.161 -1.580 -15.500 1.00 62.53 87 GLN A C 1
ATOM 634 O O . GLN A 1 87 ? -0.289 -1.069 -14.476 1.00 62.53 87 GLN A O 1
ATOM 639 N N . LYS A 1 88 ? 0.297 -0.863 -16.624 1.00 52.31 88 LYS A N 1
ATOM 640 C CA . LYS A 1 88 ? -0.270 0.484 -16.787 1.00 52.31 88 LYS A CA 1
ATOM 641 C C . LYS A 1 88 ? -1.785 0.390 -17.009 1.00 52.31 88 LYS A C 1
ATOM 643 O O . LYS A 1 88 ? -2.238 0.067 -18.104 1.00 52.31 88 LYS A O 1
ATOM 648 N N . GLY A 1 89 ? -2.559 0.728 -15.977 1.00 54.12 89 GLY A N 1
ATOM 649 C CA . GLY A 1 89 ? -4.016 0.908 -16.034 1.00 54.12 89 GLY A CA 1
ATOM 650 C C . GLY A 1 89 ? -4.814 -0.062 -15.154 1.00 54.12 89 GLY A C 1
ATOM 651 O O . GLY A 1 89 ? -4.319 -1.102 -14.743 1.00 54.12 89 GLY A O 1
ATOM 652 N N . TRP A 1 90 ? -6.092 0.263 -14.907 1.00 50.97 90 TRP A N 1
ATOM 653 C CA . TRP A 1 90 ? -7.023 -0.519 -14.066 1.00 50.97 90 TRP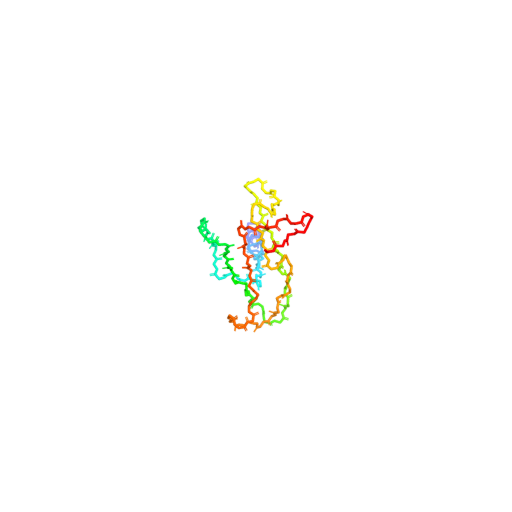 A CA 1
ATOM 654 C C . TRP A 1 90 ? -7.147 -2.001 -14.475 1.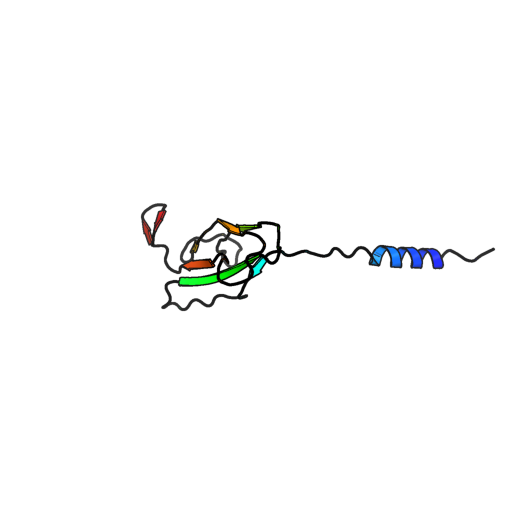00 50.97 90 TRP A C 1
ATOM 656 O O . TRP A 1 90 ? -7.415 -2.858 -13.634 1.00 50.97 90 TRP A O 1
ATOM 666 N N . ARG A 1 91 ? -6.936 -2.330 -15.759 1.00 47.78 91 ARG A N 1
ATOM 667 C CA . ARG A 1 91 ? -6.912 -3.716 -16.256 1.00 47.78 91 ARG A CA 1
ATOM 668 C C . ARG A 1 91 ? -5.601 -4.404 -15.859 1.00 47.78 91 ARG A C 1
ATOM 670 O O . ARG A 1 91 ? -4.710 -4.572 -16.681 1.00 47.78 91 ARG A O 1
ATOM 677 N N . GLY A 1 92 ? -5.498 -4.797 -14.594 1.00 58.00 92 GLY A N 1
ATOM 678 C CA . GLY A 1 92 ? -4.374 -5.5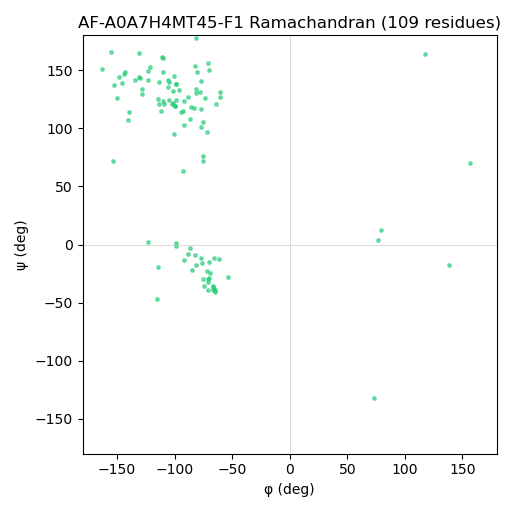77 -14.064 1.00 58.00 92 GLY A CA 1
ATOM 679 C C . GLY A 1 92 ? -3.897 -5.124 -12.689 1.00 58.00 92 GLY A C 1
ATOM 680 O O . GLY A 1 92 ? -3.247 -5.908 -12.004 1.00 58.00 92 GLY A O 1
ATOM 681 N N . SER A 1 93 ? -4.259 -3.909 -12.268 1.00 67.81 93 SER A N 1
ATOM 682 C CA . SER A 1 93 ? -3.935 -3.378 -10.945 1.00 67.81 93 SER A CA 1
ATOM 683 C C . SER A 1 93 ? -4.543 -4.238 -9.826 1.00 67.81 93 SER A C 1
ATOM 685 O O . SER A 1 93 ? -5.755 -4.479 -9.831 1.00 67.81 93 SER A O 1
ATOM 687 N N . PRO A 1 94 ? -3.750 -4.692 -8.841 1.00 78.12 94 PRO A N 1
ATOM 688 C CA . PRO A 1 94 ? -4.274 -5.342 -7.648 1.00 78.12 94 PRO A CA 1
ATOM 689 C C . PRO A 1 94 ? -5.192 -4.394 -6.874 1.00 78.12 94 PRO A C 1
ATOM 691 O O . PRO A 1 94 ? -4.853 -3.239 -6.596 1.00 78.12 94 PRO A O 1
ATOM 694 N N . LYS A 1 95 ? -6.370 -4.907 -6.522 1.00 84.25 95 LYS A N 1
ATOM 695 C CA . LYS A 1 95 ? -7.397 -4.173 -5.794 1.00 84.25 95 LYS A CA 1
ATOM 696 C C . LYS A 1 95 ? -7.385 -4.599 -4.336 1.00 84.25 95 LYS A C 1
ATOM 698 O O . LYS A 1 95 ? -7.598 -5.768 -4.024 1.00 84.25 95 LYS A O 1
ATOM 703 N N . LEU A 1 96 ? -7.163 -3.631 -3.461 1.00 86.44 96 LEU A N 1
ATOM 704 C CA . LEU A 1 96 ? -7.192 -3.812 -2.024 1.00 86.44 96 LEU A CA 1
ATOM 705 C C . LEU A 1 96 ? -8.597 -3.506 -1.513 1.00 86.44 96 LEU A C 1
ATOM 707 O O . LEU A 1 96 ? -9.119 -2.419 -1.764 1.00 86.44 96 LEU A O 1
ATOM 711 N N . MET A 1 97 ? -9.222 -4.452 -0.822 1.00 85.81 97 MET A N 1
ATOM 712 C CA . MET A 1 97 ? -10.584 -4.322 -0.313 1.00 85.81 97 MET A CA 1
ATOM 713 C C . MET A 1 97 ? -10.573 -4.307 1.211 1.00 85.81 97 MET A C 1
ATOM 715 O O . MET A 1 97 ? -10.036 -5.212 1.839 1.00 85.81 97 MET A O 1
ATOM 719 N N . VAL A 1 98 ? -11.170 -3.275 1.796 1.00 86.94 98 VAL A N 1
ATOM 720 C CA . VAL A 1 98 ? -11.384 -3.138 3.236 1.00 86.94 98 VAL A CA 1
ATOM 721 C C . VAL A 1 98 ? -12.836 -3.492 3.527 1.00 86.94 98 VAL A C 1
ATOM 723 O O . VAL A 1 98 ? -13.738 -2.865 2.975 1.00 86.94 98 VAL A O 1
ATOM 726 N N . LEU A 1 99 ? -13.070 -4.487 4.376 1.00 85.50 99 LEU A N 1
ATOM 727 C CA . LEU A 1 99 ? -14.403 -4.943 4.774 1.00 85.50 99 LEU A CA 1
ATOM 728 C C . LEU A 1 99 ? -14.723 -4.469 6.193 1.00 85.50 99 LEU A C 1
ATOM 730 O O . LEU A 1 99 ? -13.850 -4.520 7.058 1.00 85.50 99 LEU A O 1
ATOM 734 N N . THR A 1 100 ? -15.964 -4.037 6.433 1.00 78.88 100 THR A N 1
ATOM 735 C CA . THR A 1 100 ? -16.448 -3.537 7.741 1.00 78.88 100 THR A CA 1
ATOM 736 C C . THR A 1 100 ? -16.998 -4.611 8.666 1.00 78.88 100 THR A C 1
ATOM 738 O O . THR A 1 100 ? -17.283 -4.332 9.831 1.00 78.88 100 THR A O 1
ATOM 741 N N . SER A 1 101 ? -17.141 -5.840 8.172 1.00 65.88 101 SER A N 1
ATOM 742 C CA . SER A 1 101 ? -17.607 -6.969 8.963 1.00 65.88 101 SER A CA 1
ATOM 743 C C . SER A 1 101 ? -16.815 -8.217 8.606 1.00 65.88 101 SER A C 1
ATOM 745 O O . SER A 1 101 ? -16.879 -8.722 7.490 1.00 65.88 101 SER A O 1
ATOM 747 N N . CYS A 1 102 ? -16.051 -8.704 9.576 1.00 57.97 102 CYS A N 1
ATOM 748 C CA . CYS A 1 102 ? -15.494 -10.044 9.565 1.00 57.97 102 CYS A CA 1
ATOM 749 C C . CYS A 1 102 ? -16.497 -10.953 10.288 1.00 57.97 102 CYS A C 1
ATOM 751 O O . CYS A 1 102 ? -16.579 -10.909 11.522 1.00 57.97 102 CYS A O 1
ATOM 753 N N . ARG A 1 103 ? -17.292 -11.753 9.561 1.00 53.84 103 ARG A N 1
ATOM 754 C CA . ARG A 1 103 ? -18.193 -12.726 10.194 1.00 53.84 103 ARG A CA 1
ATOM 755 C C . ARG A 1 103 ? -17.323 -13.856 10.749 1.00 53.84 103 ARG A C 1
ATOM 757 O O . ARG A 1 103 ? -16.848 -14.748 10.049 1.00 53.84 103 ARG A O 1
ATOM 764 N N . ARG A 1 104 ? -17.017 -13.750 12.041 1.00 47.47 104 ARG A N 1
ATOM 765 C CA . ARG A 1 104 ? -16.081 -14.638 12.732 1.00 47.47 104 ARG A CA 1
ATOM 766 C C . ARG A 1 104 ? -16.767 -15.982 13.015 1.00 47.47 104 ARG A C 1
ATOM 768 O O . ARG A 1 104 ? -17.538 -16.087 13.965 1.00 47.47 104 ARG A O 1
ATOM 775 N N . ILE A 1 105 ? -16.486 -17.006 12.209 1.00 48.50 105 ILE A N 1
ATOM 776 C CA . ILE A 1 105 ? -16.842 -18.403 12.510 1.00 48.50 105 ILE A CA 1
ATOM 777 C C . ILE A 1 105 ? -15.569 -19.075 13.047 1.00 48.50 105 ILE A C 1
ATOM 779 O O . ILE A 1 105 ? -14.689 -19.496 12.298 1.00 48.50 105 ILE A O 1
ATOM 783 N N . GLY A 1 106 ? -15.420 -19.114 14.375 1.00 59.03 106 GLY A N 1
ATOM 784 C CA . GLY A 1 106 ? -14.227 -19.661 15.037 1.00 59.03 106 GLY A CA 1
ATOM 785 C C . GLY A 1 106 ? -12.987 -18.759 14.915 1.00 59.03 106 GLY A C 1
ATOM 786 O O . GLY A 1 106 ? -13.060 -17.561 15.181 1.00 59.03 106 GLY A O 1
ATOM 787 N N . LYS A 1 107 ? -11.826 -19.326 14.541 1.00 49.12 107 LYS A N 1
ATOM 788 C CA . LYS A 1 107 ? -10.593 -18.561 14.227 1.00 49.12 107 LYS A CA 1
ATOM 789 C C . LYS A 1 107 ? -10.519 -18.100 12.767 1.00 49.12 107 LYS A C 1
ATOM 791 O O . LYS A 1 107 ? -9.566 -17.420 12.394 1.00 49.12 107 LYS A O 1
ATOM 796 N N . ALA A 1 108 ? -11.502 -18.471 11.950 1.00 44.41 108 ALA A N 1
ATOM 797 C CA . ALA A 1 108 ? -11.575 -18.078 10.557 1.00 44.41 108 ALA A CA 1
ATOM 798 C C . ALA A 1 108 ? -12.481 -16.850 10.400 1.00 44.41 108 ALA A C 1
ATOM 800 O O . ALA A 1 108 ? -13.581 -16.776 10.953 1.00 44.41 108 ALA A O 1
ATOM 801 N N . CYS A 1 109 ? -11.990 -15.873 9.645 1.00 47.12 109 CYS A N 1
ATOM 802 C CA . CYS A 1 109 ? -12.780 -14.750 9.173 1.00 47.12 109 CYS A CA 1
ATOM 803 C C . CYS A 1 109 ? -13.443 -15.172 7.858 1.00 47.12 109 CYS A C 1
ATOM 805 O O . CYS A 1 109 ? -12.738 -15.328 6.862 1.00 47.12 109 CYS A O 1
ATOM 807 N N . PHE A 1 110 ? -14.755 -15.405 7.867 1.00 49.25 110 PHE A N 1
ATOM 808 C CA . PHE A 1 110 ? -15.540 -15.644 6.654 1.00 49.25 110 PHE A CA 1
ATOM 809 C C . PHE A 1 110 ? -16.459 -14.446 6.386 1.00 49.25 110 PHE A C 1
ATOM 811 O O . PHE A 1 110 ? -16.678 -13.601 7.257 1.00 49.25 110 PHE A O 1
ATOM 818 N N . ILE A 1 111 ? -16.915 -14.351 5.141 1.00 52.00 111 ILE A N 1
ATOM 819 C CA . ILE A 1 111 ? -17.789 -13.298 4.612 1.00 52.00 111 ILE A CA 1
ATOM 820 C C . ILE A 1 111 ? -19.231 -13.563 5.061 1.00 52.00 111 ILE A C 1
ATOM 822 O O . ILE A 1 111 ? -19.640 -14.744 5.003 1.00 52.00 111 ILE A O 1
#

Secondary structure (DSSP, 8-state):
----SHHHHHHHHHHHTT--PPP---EEES-S-----TT-SEEEEEEEE--SS--EEEE--EE-TTS-EE-SS-EEESSEEEE-TT--STTTPPEEEEES--EEETTEEE-

Mean predicted aligned error: 11.97 Å

Nearest PDB structures (foldseek):
  3f65-assembly8_H  TM=7.798E-01  e=6.236E-03  Escherichia coli
  3f65-assembly4_D  TM=7.820E-01  e=8.677E-03  Escherichia coli
  3gew-assembly2_C  TM=7.557E-01  e=8.677E-03  Escherichia coli
  3gfu-assembly1_C  TM=7.544E-01  e=1.276E-02  Escherichia coli
  3gew-assembly1_B  TM=7.565E-01  e=1.505E-02  Escherichia coli

Sequence (111 aa):
MSITSNKFCWMGVVMLAAVGGTAQAGVSLDRTRLIITGKDSSASANLTNTSPDIPFLAQSWVEDSKGNKITSPLVVLPPLQRINGGQKGWRGSPKLMVLTSCRRIGKACFI

pLDDT: mean 76.25, std 14.56, range [44.41, 93.75]

Radius of gyration: 23.53 Å; Cα contacts (8 Å, |Δi|>4): 169; chains: 1; bounding box: 77×52×36 Å

InterPro domains:
  IPR008962 PapD-like superfamily [SSF49354] (23-88)
  IPR013783 Immunoglobulin-like fold [G3DSA:2.60.40.10] (27-90)
  IPR016147 Pili assembly chaperone, N-terminal [PF00345] (26-88)
  IPR050643 Periplasmic Pilus Chaperone [PTHR30251] (11-88)

Organism: NCBI:txid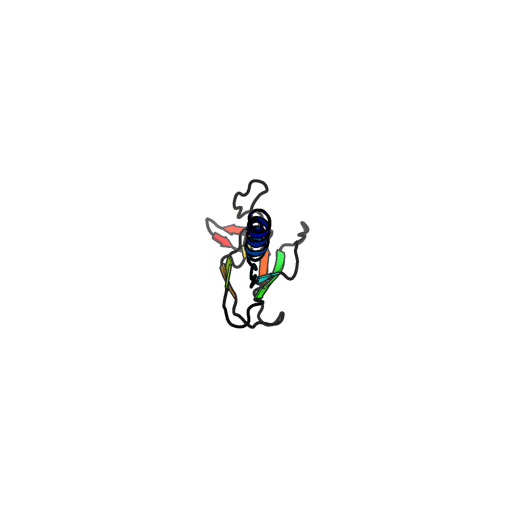1134687